Protein AF-A0A6J6BM40-F1 (afdb_monomer)

Secondary structure (DSSP, 8-state):
-B--SS-GGG-B-HHHHSPPHHHHHHHHHHHHHHHHHHHHHHHHHHHHT-S-----TT--

Solvent-accessible surface area (backbone atoms only — not comparable to full-atom values): 3822 Å² total; per-residue (Å²): 117,49,80,41,92,88,44,71,89,66,42,42,36,72,88,79,67,54,72,58,68,70,61,49,51,52,51,48,54,51,46,66,59,50,49,56,56,54,50,51,53,51,52,46,52,55,59,74,64,65,60,80,84,77,80,56,98,82,68,128

Sequence (60 aa):
MLRSTTNSAYDLTVQNASAANETLMVMFVIALMGLPFVLLYTAGVYFFFRGKVELDDESY

Foldseek 3Di:
DAADPVDRVPGDDCVNPPDDPVVVVVVVVVCVVPVVVVVVVVVVVCVVPVDDPDDDPPDD

Mean predicted aligned error: 8.85 Å

pLDDT: mean 86.43, std 11.36, range [55.94, 97.0]

InterPro domains:
  IPR003317 Cytochrome ubiquinol oxidase subunit 2 [PTHR43141] (2-57)

Organism: NCBI:txid449393

Radius of gyration: 22.85 Å; Cα contacts (8 Å, |Δi|>4): 17; chains: 1; bounding box: 53×17×55 Å

Structure (mmCIF, N/CA/C/O backbone):
data_AF-A0A6J6BM40-F1
#
_entry.id   AF-A0A6J6BM40-F1
#
loop_
_atom_site.group_PDB
_atom_site.id
_atom_site.type_symbol
_atom_site.label_atom_id
_atom_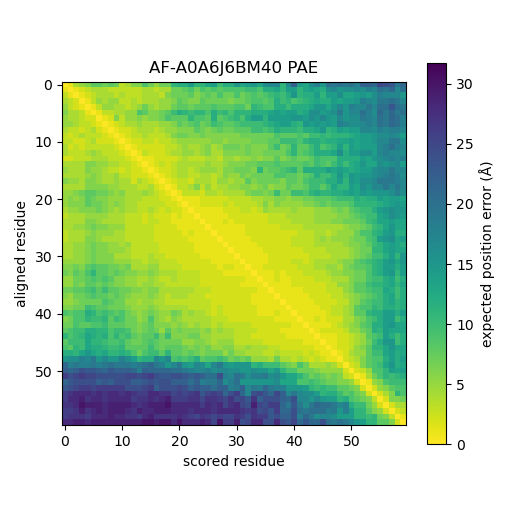site.label_alt_id
_atom_site.label_comp_id
_atom_site.label_asym_id
_atom_site.label_entity_id
_atom_site.label_seq_id
_atom_site.pdbx_PDB_ins_code
_atom_site.Cartn_x
_atom_site.Cartn_y
_atom_site.Cartn_z
_atom_site.occupancy
_atom_site.B_iso_or_equiv
_atom_site.auth_seq_id
_atom_site.auth_comp_id
_atom_site.auth_asym_id
_atom_site.auth_atom_id
_atom_site.pdbx_PDB_model_num
ATOM 1 N N . MET A 1 1 ? 1.014 -10.507 -14.068 1.00 79.94 1 MET A N 1
ATOM 2 C CA . MET A 1 1 ? 1.443 -10.820 -15.449 1.00 79.94 1 MET A CA 1
ATOM 3 C C . MET A 1 1 ? 0.241 -10.678 -16.361 1.00 79.94 1 MET A C 1
ATOM 5 O O . MET A 1 1 ? -0.835 -11.117 -15.969 1.00 79.94 1 MET A O 1
ATOM 9 N N . LEU A 1 2 ? 0.399 -10.037 -17.514 1.00 87.81 2 LEU A N 1
ATOM 10 C CA . LEU A 1 2 ? -0.676 -9.767 -18.465 1.00 87.81 2 LEU A CA 1
ATOM 11 C C . LEU A 1 2 ? -0.228 -10.250 -19.846 1.00 87.81 2 LEU A C 1
ATOM 13 O O . LEU A 1 2 ? 0.822 -9.838 -20.331 1.00 87.81 2 LEU A O 1
ATOM 17 N N . ARG A 1 3 ? -0.990 -11.173 -20.441 1.00 86.69 3 ARG A N 1
ATOM 18 C CA . ARG A 1 3 ? -0.677 -11.748 -21.755 1.00 86.69 3 ARG A CA 1
ATOM 19 C C . ARG A 1 3 ? -1.256 -10.894 -22.875 1.00 86.69 3 ARG A C 1
ATOM 21 O O . ARG A 1 3 ? -2.404 -10.460 -22.798 1.00 86.69 3 ARG A O 1
ATOM 28 N N . SER A 1 4 ? -0.464 -10.701 -23.915 1.00 86.31 4 SER A N 1
ATOM 29 C CA . SER A 1 4 ? -0.862 -10.075 -25.165 1.00 86.31 4 SER A CA 1
ATOM 30 C C . SER A 1 4 ? -1.616 -11.080 -26.034 1.00 86.31 4 SER A C 1
ATOM 32 O O . SER A 1 4 ? -1.208 -12.231 -26.190 1.00 86.31 4 SER A O 1
ATOM 34 N N . THR A 1 5 ? -2.729 -10.643 -26.618 1.00 86.31 5 THR A N 1
ATOM 35 C CA . THR A 1 5 ? -3.550 -11.452 -27.533 1.00 86.31 5 THR A CA 1
ATOM 36 C C . THR A 1 5 ? -3.041 -11.416 -28.973 1.00 86.31 5 THR A C 1
ATOM 38 O O . THR A 1 5 ? -3.402 -12.281 -29.765 1.00 86.31 5 THR A O 1
ATOM 41 N N . THR A 1 6 ? -2.194 -10.441 -29.315 1.00 89.56 6 THR A N 1
ATOM 42 C CA . THR A 1 6 ? -1.666 -10.257 -30.674 1.00 89.56 6 THR A CA 1
ATOM 43 C C . THR A 1 6 ? -0.335 -10.979 -30.870 1.00 89.56 6 THR A C 1
ATOM 45 O O . THR A 1 6 ? -0.083 -11.531 -31.937 1.00 89.56 6 THR A O 1
ATOM 48 N N . ASN A 1 7 ? 0.541 -10.967 -29.859 1.00 83.06 7 ASN A N 1
ATOM 49 C CA . ASN A 1 7 ? 1.842 -11.636 -29.919 1.00 83.06 7 ASN A CA 1
ATOM 50 C C . ASN A 1 7 ? 2.415 -11.848 -28.509 1.00 83.06 7 ASN A C 1
ATOM 52 O O . ASN A 1 7 ? 2.563 -10.884 -27.758 1.00 83.06 7 ASN A O 1
ATOM 56 N N . SER A 1 8 ? 2.808 -13.086 -28.191 1.00 83.88 8 SER A N 1
ATOM 57 C CA . SER A 1 8 ? 3.381 -13.465 -26.888 1.00 83.88 8 SER A CA 1
ATOM 58 C C . SER A 1 8 ? 4.704 -12.749 -26.561 1.00 83.88 8 SER A C 1
ATOM 60 O O . SER A 1 8 ? 5.067 -12.636 -25.395 1.00 83.88 8 SER A O 1
ATOM 62 N N . ALA A 1 9 ? 5.408 -12.188 -27.551 1.00 84.94 9 ALA A N 1
ATOM 63 C CA . ALA A 1 9 ? 6.601 -11.367 -27.322 1.00 84.94 9 ALA A CA 1
ATOM 64 C C . ALA A 1 9 ? 6.314 -10.056 -26.559 1.00 84.94 9 ALA A C 1
ATOM 66 O O . ALA A 1 9 ? 7.224 -9.495 -25.954 1.00 84.94 9 ALA A O 1
ATOM 67 N N . TYR A 1 10 ? 5.064 -9.578 -26.562 1.00 87.19 10 TYR A N 1
ATOM 68 C CA . TYR A 1 10 ? 4.632 -8.388 -25.815 1.00 87.19 10 TYR A CA 1
ATOM 69 C C . TYR A 1 10 ? 3.929 -8.736 -24.496 1.00 87.19 10 TYR A C 1
ATOM 71 O O . TYR A 1 10 ? 3.219 -7.903 -23.933 1.00 87.19 10 TYR A O 1
ATOM 79 N N . ASP A 1 11 ? 4.090 -9.966 -24.004 1.00 89.19 11 ASP A N 1
ATOM 80 C CA . ASP A 1 11 ? 3.562 -10.361 -22.701 1.00 89.19 11 ASP A CA 1
ATOM 81 C C . ASP A 1 11 ? 4.233 -9.533 -21.591 1.00 89.19 11 ASP A C 1
ATOM 83 O O . ASP A 1 11 ? 5.457 -9.496 -21.467 1.00 89.19 11 ASP A O 1
ATOM 87 N N . LEU A 1 12 ? 3.431 -8.880 -20.749 1.00 89.44 12 LEU A N 1
ATOM 88 C CA . LEU A 1 12 ? 3.899 -8.092 -19.610 1.00 89.44 12 LEU A CA 1
ATOM 89 C C . LEU A 1 12 ? 4.084 -9.013 -18.400 1.00 89.44 12 LEU A C 1
ATOM 91 O O . LEU A 1 12 ? 3.130 -9.466 -17.755 1.00 89.44 12 LEU A O 1
ATOM 95 N N . THR A 1 13 ? 5.337 -9.304 -18.087 1.00 90.94 13 THR A N 1
ATOM 96 C CA . THR A 1 13 ? 5.760 -10.149 -16.967 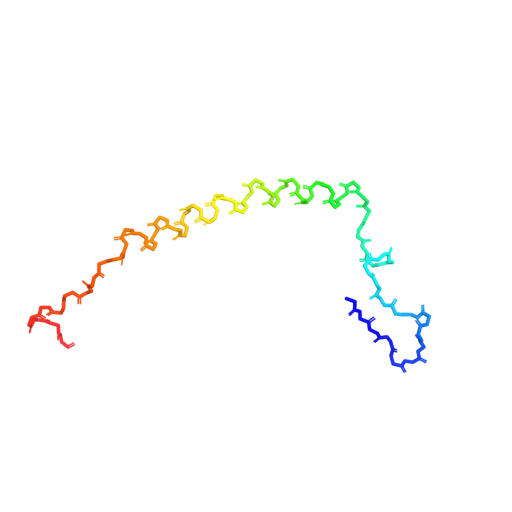1.00 90.94 13 THR A CA 1
ATOM 97 C C . THR A 1 13 ? 6.343 -9.282 -15.855 1.00 90.94 13 THR A C 1
ATOM 99 O O . THR A 1 13 ? 6.634 -8.108 -16.057 1.00 90.94 13 THR A O 1
ATOM 102 N N . VAL A 1 14 ? 6.514 -9.834 -14.653 1.00 88.31 14 VAL A N 1
ATOM 103 C CA . VAL A 1 14 ? 7.083 -9.062 -13.530 1.00 88.31 14 VAL A CA 1
ATOM 104 C C . VAL A 1 14 ? 8.494 -8.572 -13.869 1.00 88.31 14 VAL A C 1
ATOM 106 O O . VAL A 1 14 ? 8.892 -7.503 -13.445 1.00 88.31 14 VAL A O 1
ATOM 109 N N . GLN A 1 15 ? 9.218 -9.330 -14.682 1.00 86.44 15 GLN A N 1
ATOM 110 C CA . GLN A 1 15 ? 10.616 -9.126 -15.029 1.00 86.44 15 GLN A CA 1
ATOM 111 C C . GLN A 1 15 ? 10.804 -7.996 -16.046 1.00 86.44 15 GLN A C 1
ATOM 113 O O . GLN A 1 15 ? 11.832 -7.331 -16.022 1.00 86.44 15 GLN A O 1
ATOM 118 N N . ASN A 1 16 ? 9.831 -7.786 -16.941 1.00 87.19 16 ASN A N 1
ATOM 119 C CA . ASN A 1 16 ? 9.894 -6.733 -17.960 1.00 87.19 16 ASN A CA 1
ATOM 120 C C . ASN A 1 16 ? 9.071 -5.484 -17.608 1.00 87.19 16 ASN A C 1
ATOM 122 O O . ASN A 1 16 ? 9.354 -4.415 -18.139 1.00 87.19 16 ASN A O 1
ATOM 126 N N . ALA A 1 17 ? 8.080 -5.607 -16.719 1.00 87.94 17 ALA A N 1
ATOM 127 C CA . ALA A 1 17 ? 7.149 -4.538 -16.366 1.00 87.94 17 ALA A CA 1
ATOM 128 C C . ALA A 1 17 ? 7.314 -4.035 -14.919 1.00 87.94 17 ALA A C 1
ATOM 130 O O . ALA A 1 17 ? 6.451 -3.311 -14.420 1.00 87.94 17 ALA A O 1
ATOM 131 N N . SER A 1 18 ? 8.387 -4.416 -14.219 1.00 89.50 18 SER A N 1
ATOM 132 C CA . SER A 1 18 ? 8.730 -3.840 -12.914 1.00 89.50 18 SER A CA 1
ATOM 133 C C . SER A 1 18 ? 9.449 -2.498 -13.053 1.00 89.50 18 SER A C 1
ATOM 135 O O . SER A 1 18 ? 10.183 -2.264 -14.011 1.00 89.50 18 SER A O 1
ATOM 137 N N . ALA A 1 19 ? 9.302 -1.640 -12.041 1.00 89.06 19 ALA A N 1
ATOM 138 C CA . ALA A 1 19 ? 10.139 -0.453 -11.887 1.00 89.06 19 ALA A CA 1
ATOM 139 C C . ALA A 1 19 ? 11.615 -0.827 -11.643 1.00 89.06 19 ALA A C 1
ATOM 141 O O . ALA A 1 19 ? 11.941 -1.977 -11.338 1.00 89.06 19 ALA A O 1
ATOM 142 N N . ALA A 1 20 ? 12.510 0.159 -11.746 1.00 91.38 20 ALA A N 1
ATOM 143 C CA . ALA A 1 20 ? 13.920 -0.021 -11.414 1.00 91.38 20 ALA A CA 1
ATOM 144 C C . ALA A 1 20 ? 14.099 -0.497 -9.959 1.00 91.38 20 ALA A C 1
ATOM 146 O O . ALA A 1 20 ? 13.324 -0.118 -9.076 1.00 91.38 20 ALA A O 1
ATOM 147 N N . ASN A 1 21 ? 15.146 -1.293 -9.715 1.00 91.69 21 ASN A N 1
ATOM 148 C CA . ASN A 1 21 ? 15.412 -1.922 -8.417 1.00 91.69 21 ASN A CA 1
ATOM 149 C C . ASN A 1 21 ? 15.433 -0.910 -7.260 1.00 91.69 21 ASN A C 1
ATOM 151 O O . ASN A 1 21 ? 14.792 -1.131 -6.238 1.00 91.69 21 ASN A O 1
ATOM 155 N N . GLU A 1 22 ? 16.088 0.236 -7.459 1.00 92.81 22 GLU A N 1
ATOM 156 C CA . GLU A 1 22 ? 16.189 1.287 -6.441 1.00 92.81 22 GLU A CA 1
ATOM 157 C C . GLU A 1 22 ? 14.815 1.853 -6.057 1.00 92.81 22 GLU A C 1
ATOM 159 O O . GLU A 1 22 ? 14.481 1.963 -4.879 1.00 92.81 22 GLU A O 1
ATOM 164 N N . THR A 1 23 ? 13.966 2.154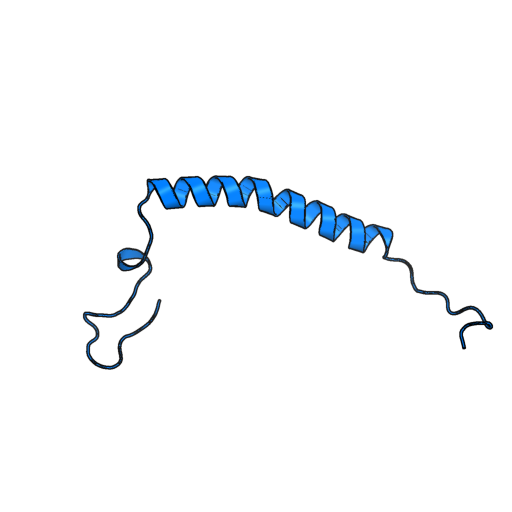 -7.044 1.00 93.50 23 THR A N 1
ATOM 165 C CA . THR A 1 23 ? 12.609 2.658 -6.793 1.00 93.50 23 THR A CA 1
ATOM 166 C C . THR A 1 23 ? 11.751 1.610 -6.090 1.00 93.50 23 THR A C 1
ATOM 168 O O . THR A 1 23 ? 11.027 1.937 -5.149 1.00 93.50 23 THR A O 1
ATOM 171 N N . LEU A 1 24 ? 11.855 0.346 -6.509 1.00 94.12 24 LEU A N 1
ATOM 172 C CA . LEU A 1 24 ? 11.122 -0.758 -5.895 1.00 94.12 24 LEU A CA 1
ATOM 173 C C . LEU A 1 24 ? 11.549 -0.968 -4.436 1.00 94.12 24 LEU A C 1
ATOM 175 O O . LEU A 1 24 ? 10.689 -1.153 -3.576 1.00 94.12 24 LEU A O 1
ATOM 179 N N . MET A 1 25 ? 12.847 -0.865 -4.139 1.00 96.06 25 MET A N 1
ATOM 180 C CA . MET A 1 25 ? 13.379 -0.963 -2.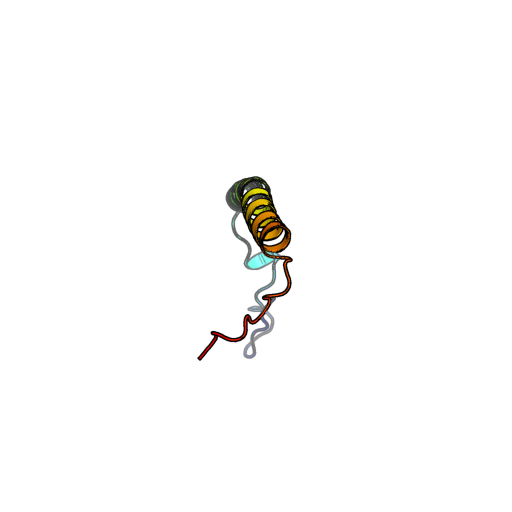779 1.00 96.06 25 MET A CA 1
ATOM 181 C C . MET A 1 25 ? 12.868 0.174 -1.886 1.00 96.06 25 MET A C 1
ATOM 183 O O . MET A 1 25 ? 12.408 -0.080 -0.773 1.00 96.06 25 MET A O 1
ATOM 187 N N . VAL A 1 26 ? 12.877 1.416 -2.381 1.00 96.56 26 VAL A N 1
ATOM 188 C CA . VAL A 1 26 ? 12.351 2.575 -1.640 1.00 96.56 26 VAL A CA 1
ATOM 189 C C . VAL A 1 26 ? 10.864 2.392 -1.326 1.00 96.56 26 VAL A C 1
ATOM 191 O O . VAL A 1 26 ? 10.455 2.532 -0.172 1.00 96.56 26 VAL A O 1
ATOM 194 N N . MET A 1 27 ? 10.051 2.020 -2.321 1.00 95.69 27 MET A N 1
ATOM 195 C CA . MET A 1 27 ? 8.621 1.760 -2.115 1.00 95.69 27 MET A CA 1
ATOM 196 C C . MET A 1 27 ? 8.379 0.593 -1.151 1.00 95.69 27 MET A C 1
ATOM 198 O O . MET A 1 27 ? 7.472 0.670 -0.324 1.00 95.69 27 MET A O 1
ATOM 202 N N . PHE A 1 28 ? 9.199 -0.461 -1.215 1.00 96.19 28 PHE A N 1
ATOM 203 C CA . PHE A 1 28 ? 9.115 -1.603 -0.306 1.00 96.19 28 PHE A CA 1
ATOM 204 C C . PHE A 1 28 ? 9.385 -1.197 1.145 1.00 96.19 28 PHE A C 1
ATOM 206 O O . PHE A 1 28 ? 8.613 -1.562 2.029 1.00 96.19 28 PHE A O 1
ATOM 213 N N . VAL A 1 29 ? 10.424 -0.396 1.396 1.00 97.00 29 VAL A N 1
ATOM 214 C CA . VAL A 1 29 ? 10.743 0.100 2.745 1.00 97.00 29 VAL A CA 1
ATOM 21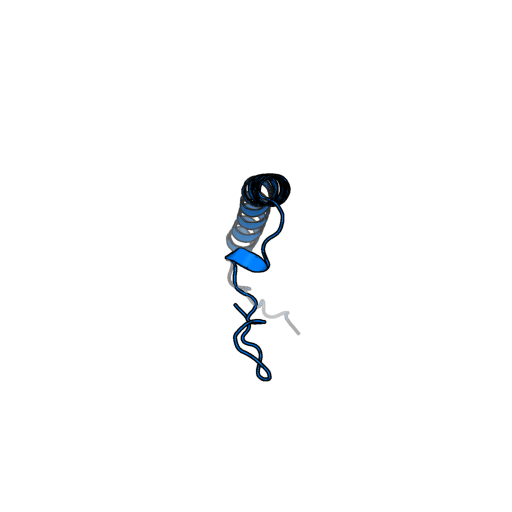5 C C . VAL A 1 29 ? 9.616 0.983 3.285 1.00 97.00 29 VAL A C 1
ATOM 217 O O . VAL A 1 29 ? 9.207 0.823 4.436 1.00 97.00 29 VAL A O 1
ATOM 220 N N . ILE A 1 30 ? 9.058 1.866 2.452 1.00 96.12 30 ILE A N 1
ATOM 221 C CA . ILE A 1 30 ? 7.909 2.699 2.834 1.00 96.12 30 ILE A CA 1
ATOM 222 C C . ILE A 1 30 ? 6.694 1.827 3.165 1.00 96.12 30 ILE A C 1
ATOM 224 O O . ILE A 1 30 ? 6.059 2.041 4.195 1.00 96.12 30 ILE A O 1
ATOM 228 N N . ALA A 1 31 ? 6.379 0.830 2.334 1.00 96.56 31 ALA A N 1
ATOM 229 C CA . ALA A 1 31 ? 5.268 -0.085 2.578 1.00 96.56 31 ALA A CA 1
ATOM 230 C C . ALA A 1 31 ? 5.471 -0.896 3.866 1.00 96.56 31 ALA A C 1
ATOM 232 O O . ALA A 1 31 ? 4.536 -1.033 4.652 1.00 96.56 31 ALA A O 1
ATOM 233 N N . LEU A 1 32 ? 6.691 -1.379 4.116 1.00 97.00 32 LEU A N 1
ATOM 234 C CA . LEU A 1 32 ? 7.035 -2.152 5.308 1.00 97.00 32 LEU A CA 1
ATOM 235 C C . LEU A 1 32 ? 6.877 -1.323 6.583 1.00 97.00 32 LEU A C 1
ATOM 237 O O . LEU A 1 32 ? 6.422 -1.856 7.588 1.00 97.00 32 LEU A O 1
ATOM 241 N N . MET A 1 33 ? 7.191 -0.027 6.543 1.00 96.75 33 MET A N 1
ATOM 242 C CA . MET A 1 33 ? 6.949 0.867 7.676 1.00 96.75 33 MET A CA 1
ATOM 243 C C . MET A 1 33 ? 5.483 1.295 7.782 1.00 96.75 33 MET A C 1
ATOM 245 O O . MET A 1 33 ? 4.938 1.281 8.875 1.00 96.75 33 MET A O 1
ATOM 249 N N . GLY A 1 34 ? 4.822 1.661 6.682 1.00 96.38 34 GLY A N 1
ATOM 250 C CA . GLY A 1 34 ? 3.463 2.216 6.699 1.00 96.38 34 GLY A CA 1
ATOM 251 C C . GLY A 1 34 ? 2.365 1.186 6.979 1.00 96.38 34 GLY A C 1
ATOM 252 O O . GLY A 1 34 ? 1.440 1.456 7.746 1.00 96.38 34 GLY A O 1
ATOM 253 N N . LEU A 1 35 ? 2.475 -0.014 6.404 1.00 96.94 35 LEU A N 1
ATOM 254 C CA . LEU A 1 35 ? 1.488 -1.083 6.561 1.00 96.94 35 LEU A CA 1
ATOM 255 C C . LEU A 1 35 ? 1.256 -1.508 8.026 1.00 96.94 35 LEU A C 1
ATOM 257 O O . LEU A 1 35 ? 0.089 -1.604 8.412 1.00 96.94 35 LEU A O 1
ATOM 261 N N . PRO A 1 36 ? 2.280 -1.730 8.879 1.00 95.94 36 PRO A N 1
ATOM 262 C CA . PRO A 1 36 ? 2.047 -2.099 10.273 1.00 95.94 36 PRO A CA 1
ATOM 263 C C . PRO A 1 36 ? 1.331 -1.002 11.066 1.00 95.94 36 PRO A C 1
ATOM 265 O O . PRO A 1 36 ? 0.511 -1.342 11.914 1.00 95.94 36 PRO A O 1
ATOM 268 N N . PHE A 1 37 ? 1.547 0.290 10.781 1.00 96.31 37 PHE A N 1
ATOM 269 C CA . PHE A 1 37 ? 0.783 1.363 11.436 1.00 96.31 37 PHE A CA 1
ATOM 270 C C . PHE A 1 37 ? -0.705 1.300 11.085 1.00 96.31 37 PHE A C 1
ATOM 272 O O . PHE A 1 37 ? -1.555 1.396 11.972 1.00 96.31 37 PHE A O 1
ATOM 279 N N . VAL A 1 38 ? -1.026 1.087 9.804 1.00 95.75 38 VAL A N 1
ATOM 280 C CA . VAL A 1 38 ? -2.417 0.953 9.345 1.00 95.75 38 VAL A CA 1
ATOM 281 C C . VAL A 1 38 ? -3.075 -0.276 9.970 1.00 95.75 38 VAL A C 1
ATOM 283 O O . VAL A 1 38 ? -4.207 -0.193 10.451 1.00 95.75 38 VAL A O 1
ATOM 286 N N . LEU A 1 39 ? -2.365 -1.406 10.011 1.00 96.38 39 LEU A N 1
ATOM 287 C CA . LEU A 1 39 ? -2.861 -2.635 10.629 1.00 96.38 39 LEU A CA 1
ATOM 288 C C . LEU A 1 39 ? -3.067 -2.474 12.135 1.00 96.38 39 LEU A C 1
ATOM 290 O O . LEU A 1 39 ? -4.090 -2.922 12.642 1.00 96.38 39 LEU A O 1
ATOM 294 N N . LEU A 1 40 ? -2.147 -1.812 12.840 1.00 96.56 40 LEU A N 1
ATOM 295 C CA . LEU A 1 40 ? -2.258 -1.564 14.276 1.00 96.56 40 LEU A CA 1
ATOM 296 C C . LEU A 1 40 ? -3.4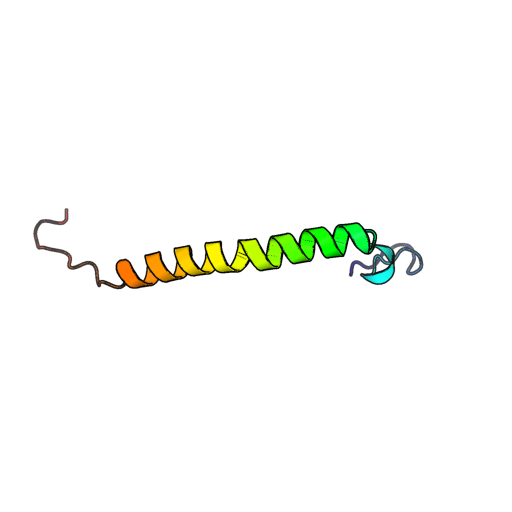71 -0.689 14.601 1.00 96.56 40 LEU A C 1
ATOM 298 O O . LEU A 1 40 ? -4.237 -1.025 15.503 1.00 96.56 40 LEU A O 1
ATOM 302 N N . TYR A 1 41 ? -3.689 0.385 13.837 1.00 94.50 41 TYR A N 1
ATOM 303 C CA . TYR A 1 41 ? -4.883 1.218 13.984 1.00 94.50 41 TYR A CA 1
ATOM 304 C C . TYR A 1 41 ? -6.160 0.415 13.709 1.00 94.50 41 TYR A C 1
ATOM 306 O O . TYR A 1 41 ? -7.083 0.416 14.522 1.00 94.50 41 TYR A O 1
ATOM 314 N N . THR A 1 42 ? -6.185 -0.328 12.601 1.00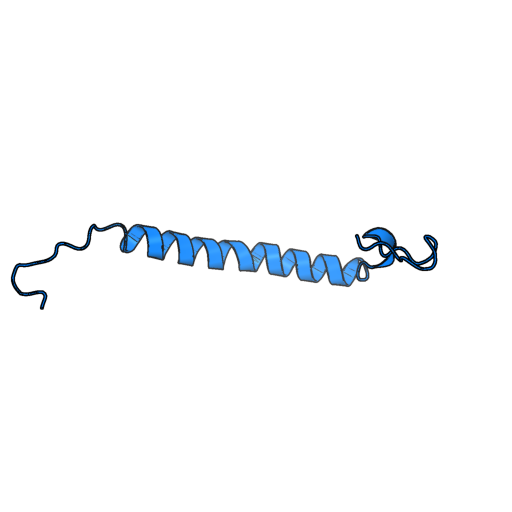 92.75 42 THR A N 1
ATOM 315 C CA . THR A 1 42 ? -7.345 -1.136 12.202 1.00 92.75 42 THR A CA 1
ATOM 316 C C . THR A 1 42 ? -7.668 -2.195 13.259 1.00 92.75 42 THR A C 1
ATOM 318 O O . THR A 1 42 ? -8.809 -2.294 13.705 1.00 92.75 42 THR A O 1
ATOM 321 N N . ALA A 1 43 ? -6.667 -2.947 13.722 1.00 94.00 43 ALA A N 1
ATOM 322 C CA . ALA A 1 43 ? -6.820 -3.951 14.771 1.00 94.00 43 ALA A CA 1
ATOM 323 C C . ALA A 1 43 ? -7.275 -3.330 16.099 1.00 94.00 43 ALA A C 1
ATOM 325 O O . ALA A 1 43 ? -8.143 -3.893 16.763 1.00 94.00 43 ALA A O 1
ATOM 326 N N . GLY A 1 44 ? -6.736 -2.160 16.459 1.00 93.81 44 GLY A N 1
ATOM 327 C CA . GLY A 1 44 ? -7.156 -1.401 17.633 1.00 93.81 44 GLY A CA 1
ATOM 328 C C . GLY A 1 44 ? -8.639 -1.045 17.576 1.00 93.81 44 GLY A C 1
ATOM 329 O O . GLY A 1 44 ? -9.376 -1.384 18.496 1.00 93.81 44 GLY A O 1
ATOM 330 N N . VAL A 1 45 ? -9.101 -0.442 16.477 1.00 92.62 45 VAL A N 1
ATOM 331 C CA . VAL A 1 45 ? -10.522 -0.107 16.276 1.00 92.62 45 VAL A CA 1
ATOM 332 C C . VAL A 1 45 ? -11.393 -1.358 16.400 1.00 92.62 45 VAL A C 1
ATOM 334 O O . VAL A 1 45 ? -12.333 -1.369 17.191 1.00 92.62 45 VAL A O 1
ATOM 337 N N . TYR A 1 46 ? -11.053 -2.444 15.703 1.00 90.44 46 TYR A N 1
ATOM 338 C CA . TYR A 1 46 ? -11.816 -3.690 15.818 1.00 90.44 46 TYR A CA 1
ATOM 339 C C . TYR A 1 46 ? -11.811 -4.273 17.232 1.00 90.44 46 TYR A C 1
ATOM 341 O O . TYR A 1 46 ? -12.798 -4.890 17.616 1.00 90.44 46 TYR A O 1
ATOM 349 N N . PHE A 1 47 ? -10.736 -4.098 18.002 1.00 89.50 47 PHE A N 1
ATOM 350 C CA . PHE A 1 47 ? -10.658 -4.560 19.385 1.00 89.50 47 PHE A CA 1
ATOM 351 C C . PHE A 1 47 ? -11.519 -3.709 20.325 1.00 89.50 47 PHE A C 1
ATOM 353 O O . PHE A 1 47 ? -12.300 -4.265 21.097 1.00 89.50 47 PHE A O 1
ATOM 360 N N . PHE A 1 48 ? -11.419 -2.379 20.241 1.00 85.50 48 PHE A N 1
ATOM 361 C CA . PHE A 1 48 ? -12.183 -1.458 21.090 1.00 85.50 48 PHE A CA 1
ATOM 362 C C . PHE A 1 48 ? -13.684 -1.518 20.801 1.00 85.50 48 PHE A C 1
ATOM 364 O O . PHE A 1 48 ? -14.486 -1.541 21.730 1.00 85.50 48 PHE A O 1
ATOM 371 N N . PHE A 1 49 ? -14.068 -1.610 19.528 1.00 81.56 49 PHE A N 1
ATOM 372 C CA . PHE A 1 49 ? -15.467 -1.714 19.114 1.00 81.56 49 PHE A CA 1
ATOM 373 C C . PHE A 1 49 ? -15.964 -3.167 19.042 1.00 81.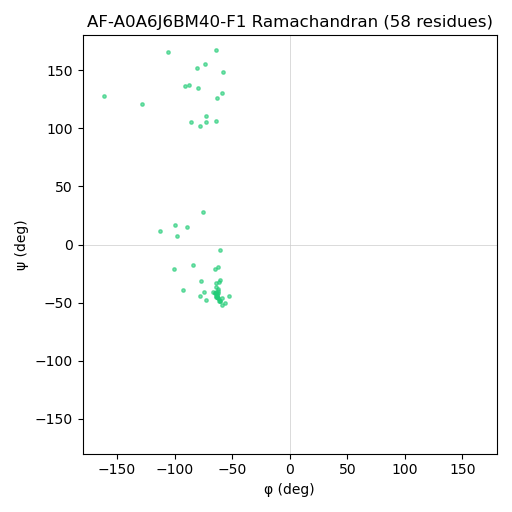56 49 PHE A C 1
ATOM 375 O O . PHE A 1 49 ? -17.044 -3.423 18.516 1.00 81.56 49 PHE A O 1
ATOM 382 N N . ARG A 1 50 ? -15.235 -4.137 19.624 1.00 76.25 50 ARG A N 1
ATOM 383 C CA . ARG A 1 50 ? -15.674 -5.543 19.740 1.00 76.25 50 ARG A CA 1
ATOM 384 C C . ARG A 1 50 ? -16.748 -5.765 20.815 1.00 76.25 50 ARG A C 1
ATOM 386 O O . ARG A 1 50 ? -16.816 -6.844 21.406 1.00 76.25 50 ARG A O 1
ATOM 393 N N . GLY A 1 51 ? -17.560 -4.757 21.107 1.00 70.88 51 GLY A N 1
ATOM 394 C CA . GLY A 1 51 ? -18.740 -4.883 21.955 1.00 70.88 51 GLY A CA 1
ATOM 395 C C . GLY A 1 51 ? -19.955 -5.208 21.094 1.00 70.88 51 GLY A C 1
ATOM 396 O O . GLY A 1 51 ? -20.136 -4.608 20.037 1.00 70.88 51 GLY A O 1
ATOM 397 N N . LYS A 1 52 ? -20.795 -6.157 21.523 1.00 63.78 52 LYS A N 1
ATOM 398 C CA . LYS A 1 52 ? -22.145 -6.277 20.955 1.00 63.78 52 LYS A CA 1
ATOM 399 C C . LYS A 1 52 ? -22.860 -4.946 21.200 1.00 63.78 52 LYS A C 1
ATOM 401 O O . LYS A 1 52 ? -22.841 -4.462 22.324 1.00 63.78 52 LYS A O 1
ATOM 406 N N . VAL A 1 53 ? -23.465 -4.372 20.162 1.00 67.56 53 VAL A N 1
ATOM 407 C CA . VAL A 1 53 ? -24.410 -3.264 20.333 1.00 67.56 53 VAL A CA 1
ATOM 408 C C . VAL A 1 53 ? -25.588 -3.822 21.127 1.00 67.56 53 VAL A C 1
ATOM 410 O O . VAL A 1 53 ? -26.340 -4.648 20.611 1.00 67.56 53 VAL A O 1
ATOM 413 N N . GLU A 1 54 ? -25.689 -3.450 22.400 1.00 64.00 54 GLU A N 1
ATOM 414 C CA . GLU A 1 54 ? -26.908 -3.645 23.178 1.00 64.00 54 GLU A CA 1
ATOM 415 C C . GLU A 1 54 ? -27.925 -2.626 22.663 1.00 64.00 54 GLU A C 1
ATOM 417 O O . GLU A 1 54 ? -27.728 -1.418 22.778 1.00 64.00 54 GLU A O 1
ATOM 422 N N . LEU A 1 55 ? -28.963 -3.130 21.995 1.00 64.69 55 LEU A N 1
ATOM 423 C CA . LEU A 1 55 ? -30.153 -2.351 21.689 1.00 64.69 55 LEU A CA 1
ATOM 424 C C . LEU A 1 55 ? -30.903 -2.201 23.013 1.00 64.69 55 LEU A C 1
ATOM 426 O O . LEU A 1 55 ? -31.447 -3.181 23.517 1.00 64.69 55 LEU A O 1
ATOM 430 N N . ASP A 1 56 ? -30.845 -1.011 23.600 1.00 66.81 56 ASP A N 1
ATOM 431 C CA . ASP A 1 56 ? -31.744 -0.629 24.686 1.00 66.81 56 ASP A CA 1
ATOM 432 C C . ASP A 1 56 ? -33.145 -0.364 24.108 1.00 66.81 56 ASP A C 1
ATOM 434 O O . ASP A 1 56 ? -33.271 -0.032 22.922 1.00 66.81 56 ASP A O 1
ATOM 438 N N . ASP A 1 57 ? -34.186 -0.507 24.932 1.00 61.97 57 ASP A N 1
ATOM 439 C CA . ASP A 1 57 ? -35.604 -0.436 24.526 1.00 61.97 57 ASP A CA 1
ATOM 440 C C . ASP A 1 57 ? -36.019 0.928 23.906 1.00 61.97 57 ASP A C 1
ATOM 442 O O . ASP A 1 57 ? -37.124 1.068 23.386 1.00 61.97 57 ASP A O 1
ATOM 446 N N . GLU A 1 58 ? -35.119 1.918 23.893 1.00 62.31 58 GLU A N 1
ATOM 447 C CA . GLU A 1 58 ? -35.279 3.258 23.304 1.00 62.31 58 GLU A CA 1
ATOM 448 C C . GLU A 1 58 ? -34.668 3.411 21.889 1.00 62.31 58 GLU A C 1
ATOM 450 O O . GLU A 1 58 ? -34.596 4.516 21.338 1.00 62.31 58 GLU A O 1
ATOM 455 N N . SER A 1 59 ? -34.200 2.323 21.268 1.00 57.66 59 SER A N 1
ATOM 456 C CA . SER A 1 59 ? -33.771 2.343 19.863 1.00 57.66 59 SER A CA 1
ATOM 457 C C . SER A 1 59 ? -34.987 2.305 18.919 1.00 57.66 59 SER A C 1
ATOM 459 O O . SER A 1 59 ? -35.562 1.242 18.700 1.00 57.66 59 SER A O 1
ATOM 461 N N . TYR A 1 60 ? -35.352 3.465 18.358 1.00 55.94 60 TYR A N 1
ATOM 462 C CA . TYR A 1 60 ? -36.424 3.656 17.358 1.00 55.94 60 TYR A CA 1
ATOM 463 C C . TYR A 1 60 ? -36.306 2.777 16.104 1.00 55.94 60 TYR A C 1
ATOM 465 O O . TYR A 1 60 ? -35.169 2.572 15.615 1.00 55.94 60 TYR A O 1
#

=== Feature glossary ===
Legend for the data blocks above and below:

— What the protein is —

The amino-acid sequence is the protein's primary structure: the linear order of residues from the N-terminus to the C-terminus, written in one-letter code. Everything else here — the 3D coordinates, the secondary structure, the domain annotations — is ultimately a consequence of this string.

Database cross-references. InterPro integrates a dozen domain/family signature databases into unified entries with residue-range hits. GO terms attach function/process/location labels with evidence codes. CATH codes position the fold in a four-level structural taxonomy. Organism is the NCBI-taxonomy species name.

— Where its atoms are —

The mmCIF block holds the 3D Cartesian coordinates of each backbone atom (N, Cα, C, O) in ångströms. mmCIF is the PDB's canonical archive format — a tagged-loop text representation of the atomic model.

The six renders are orthographic views along the three Cartesian axes in both directions. Representation (cartoon, sticks, or surface) and color scheme (sequence-rainbow or by-chain) vary across proteins so the training set covers all the common visualization conventions.

— Local backbone conformation —

Secondary structure is the local, repeating backbone conformation. DSSP classifies it into eight states by reading the hydrogen-bond network: three helix types (H, G, I), two β types (E, B), two non-regular types (T, S), and unstructured coil (-).

SS3 is a coarse helix/strand/coil call (letters a/b/c) made by the P-SEA algorithm from inter-Cα distances and dihedrals. It is less detailed than DSSP but needs only Cα positions.

Backbone dihedral angles. Every residue except chain termini has a φ (preceding-C → N → Cα → C) and a ψ (N → Cα → C → next-N). They are reported in degrees following the IUPAC sign convention. Secondary structure is essentially a statement about which (φ, ψ) basin each residue occupies.

— Global shape and packing —

The geometric summary reports three shape descriptors. Rg (radius of gyration) measures how spread out the Cα atoms are about their centre of mass; compact globular proteins have small Rg, elongated or unfolded ones large. Cα contacts (<8 Å, |i−j|>4) count long-range residue pairs in spatial proximity — high for tightly packed folds, near zero for rods or random coil. The bounding-box extents give the protein's footprint along x, y, z in Å.

Solvent accessibility: the surface area of each residue that a 1.4 Å water probe can touch, in Å². When only backbone atoms are present the absolute values are lower than full-atom SASA (side chains contribute most of the area) and are flagged as backbone-only.

Plot images: a contact map (which residues are close in 3D, as an N×N binary image), a Ramachandran scatter (backbone torsion angles, revealing secondary-structure composition at a glance), and — for AlphaFold structures — a PAE heatmap (pairwise prediction confidence).

— Structural neighborhood —

Foldseek's 3Di representation compresses backbone geometry into a per-residue letter drawn from a learned twenty-state alphabet. It captures the tertiary interaction pattern around each residue — which residues are packed against it in space, regardless of where they are in sequence.

Structural nearest neighbors (via Foldseek easy-search vs the PDB). Reported per hit: target PDB id, E-value, and alignment TM-score. A TM-score above ~0.5 is the conventional threshold for 'same fold'.

— Confidence and disorder —

pLDDT (predicted Local Distance Difference Test) is AlphaFold's per-residue confidence score, ranging from 0 to 100. Values above 90 indicate high confidence (typically well-packed cores); 70–90 is confident; 50–70 low confidence; below 50 usually means the region is disordered or the prediction is unreliable there. AlphaFold stores pLDDT in the mmCIF B-factor column.

For experimental (PDB) structures, the B-factor (temperature factor) quantifies the positional spread of each atom in the crystal — a combination of thermal vibration and static disorder — in units of Å². High B-factors mark flexible loops or poorly resolved regions; low B-factors mark the rigid, well-ordered core.

Predicted Aligned Error (PAE) is an AlphaFold confidence matrix: entry (i, j) is the expected error in the position of residue j, in ångströms, when the prediction is superimposed on the true structure at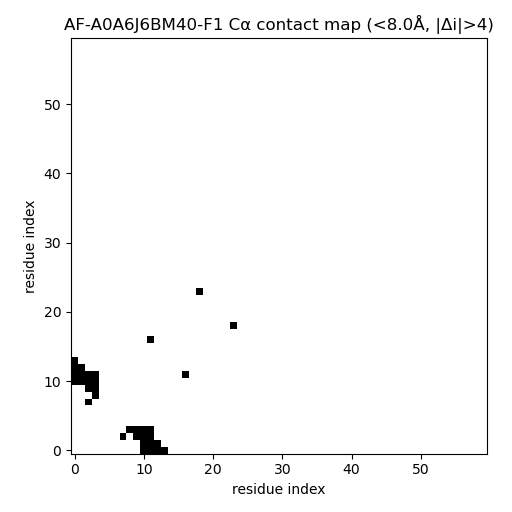 residue i. Low PAE within a block of residues means that block is internally rigid and well-predicted; high PAE between two blocks means their relative placement is uncertain even if each block individually is confident.